Protein AF-A0A7K0NB45-F1 (afdb_monomer_lite)

Sequence (101 aa):
MTKAKNPQRLSLAESVKRFENFDNEQTRTATADEVLEFRQRINSKHLENQIIRSVAEARYFGLSWQTIGAILNLPAEFAEQKFNSDIKIFDGAFGFSPSIE

pLDDT: mean 76.83, std 18.66, range [33.53, 97.12]

Foldseek 3Di:
DDDDDDPPPDDPVRVVVCVVPPDCVPDDDDDPVRVVVVVVVVVVVVVVVVLLVVVLVCVVVPNALPRNCVVVVHDSVVSCVVRVVVSVVVCVVPPPDPPPD

Secondary structure (DSSP, 8-state):
-----------HHHHHHHHHT--GGG-PPPPHHHHHHHHHHHHHHHHHHHHHHHHHHHHHTT--HHHHHHHHTS-HHHHHHHHHHHHHHHHTTTT------

Radius of gyration: 20.05 Å; chains: 1; bounding box: 39×31×51 Å

Structure (mmCIF, N/CA/C/O backbone):
data_AF-A0A7K0NB45-F1
#
_entry.id   AF-A0A7K0NB45-F1
#
loop_
_atom_site.group_PDB
_atom_site.id
_atom_site.type_symbol
_atom_site.label_atom_id
_atom_site.label_alt_id
_atom_site.label_comp_id
_atom_site.label_asym_id
_atom_site.label_entity_id
_atom_site.label_seq_id
_atom_site.pdbx_PDB_ins_code
_atom_site.Cartn_x
_atom_site.Cartn_y
_atom_site.Cartn_z
_atom_site.occupancy
_atom_site.B_iso_or_equiv
_atom_site.auth_seq_id
_atom_site.auth_comp_id
_atom_site.auth_asym_id
_atom_site.auth_atom_id
_atom_site.pdbx_PDB_model_num
ATOM 1 N N . MET A 1 1 ? 19.319 8.619 23.642 1.00 35.34 1 MET A N 1
ATOM 2 C CA . MET A 1 1 ? 18.920 7.615 22.630 1.00 35.34 1 MET A CA 1
ATOM 3 C C . MET A 1 1 ? 17.917 6.653 23.254 1.00 35.34 1 MET A C 1
ATOM 5 O O . MET A 1 1 ? 18.303 5.696 23.912 1.00 35.34 1 MET A O 1
ATOM 9 N N . THR A 1 2 ? 16.626 6.947 23.132 1.00 36.69 2 THR A N 1
ATOM 10 C CA . THR A 1 2 ? 15.541 6.098 23.635 1.00 36.69 2 THR A CA 1
ATOM 11 C C . THR A 1 2 ? 15.256 5.004 22.610 1.00 36.69 2 THR A C 1
ATOM 13 O O . THR A 1 2 ? 14.705 5.261 21.544 1.00 36.69 2 THR A O 1
ATOM 16 N N . LYS A 1 3 ? 15.673 3.770 22.913 1.00 40.22 3 LYS A N 1
ATOM 17 C CA . LYS A 1 3 ? 15.265 2.580 22.158 1.00 40.22 3 LYS A CA 1
ATOM 18 C C . LYS A 1 3 ? 13.743 2.454 22.275 1.00 40.22 3 LYS A C 1
ATOM 20 O O . LYS A 1 3 ? 13.240 2.173 23.362 1.00 40.22 3 LYS A O 1
ATOM 25 N N . ALA A 1 4 ? 13.017 2.684 21.183 1.00 39.28 4 ALA A N 1
ATOM 26 C CA . ALA A 1 4 ? 11.601 2.352 21.109 1.00 39.28 4 ALA A CA 1
ATOM 27 C C . ALA A 1 4 ? 11.456 0.846 21.384 1.00 39.28 4 ALA A C 1
ATOM 29 O O . ALA A 1 4 ? 12.032 0.016 20.679 1.00 39.28 4 ALA A O 1
ATOM 30 N N . LYS A 1 5 ? 10.763 0.501 22.474 1.00 39.84 5 LYS A N 1
ATOM 31 C CA . LYS A 1 5 ? 10.446 -0.883 22.830 1.00 39.84 5 LYS A CA 1
ATOM 32 C C . LYS A 1 5 ? 9.664 -1.508 21.675 1.00 39.84 5 LYS A C 1
ATOM 34 O O . LYS A 1 5 ? 8.587 -1.036 21.328 1.00 39.84 5 LYS A O 1
ATOM 39 N N . ASN A 1 6 ? 10.230 -2.575 21.121 1.00 45.69 6 ASN A N 1
ATOM 40 C CA . ASN A 1 6 ? 9.555 -3.574 20.301 1.00 45.69 6 ASN A CA 1
ATOM 41 C C . ASN A 1 6 ? 8.149 -3.850 20.883 1.00 45.69 6 ASN A C 1
ATOM 43 O O . ASN A 1 6 ? 8.082 -4.170 22.077 1.00 45.69 6 ASN A O 1
ATOM 47 N N . PRO A 1 7 ? 7.040 -3.693 20.130 1.00 49.75 7 PRO A N 1
ATOM 48 C CA . PRO A 1 7 ? 5.722 -4.045 20.638 1.00 49.75 7 PRO A CA 1
ATOM 49 C C . PRO A 1 7 ? 5.722 -5.553 20.883 1.00 49.75 7 PRO A C 1
ATOM 51 O O . PRO A 1 7 ? 5.669 -6.349 19.948 1.00 49.75 7 PRO A O 1
ATOM 54 N N . GLN A 1 8 ? 5.861 -5.947 22.151 1.00 60.56 8 GLN A N 1
ATOM 55 C CA . GLN A 1 8 ? 5.786 -7.341 22.566 1.00 60.56 8 GLN A CA 1
ATOM 56 C C . GLN A 1 8 ? 4.482 -7.919 22.011 1.00 60.56 8 GLN A C 1
ATOM 58 O O . GLN A 1 8 ? 3.395 -7.490 22.402 1.00 60.56 8 GLN A O 1
ATOM 63 N N . ARG A 1 9 ? 4.591 -8.862 21.068 1.00 59.09 9 ARG A N 1
ATOM 64 C CA . ARG A 1 9 ? 3.455 -9.689 20.667 1.00 59.09 9 ARG A CA 1
ATOM 65 C C . ARG A 1 9 ? 3.024 -10.450 21.914 1.00 59.09 9 ARG A C 1
ATOM 67 O O . ARG A 1 9 ? 3.773 -11.292 22.398 1.00 59.09 9 ARG A O 1
ATOM 74 N N . LEU A 1 10 ? 1.863 -10.095 22.449 1.00 65.06 10 LEU A N 1
ATOM 75 C CA . LEU A 1 10 ? 1.260 -10.808 23.567 1.00 65.06 10 LEU A CA 1
ATOM 76 C C . LEU A 1 10 ? 1.013 -12.254 23.141 1.00 65.06 10 LEU A C 1
ATOM 78 O O . LEU A 1 10 ? 0.565 -12.506 22.018 1.00 65.06 10 LEU A O 1
ATOM 82 N N . SER A 1 11 ? 1.311 -13.200 24.026 1.00 78.31 11 SER A N 1
ATOM 83 C CA . SER A 1 11 ? 0.856 -14.573 23.831 1.00 78.31 11 SER A CA 1
ATOM 84 C C . SE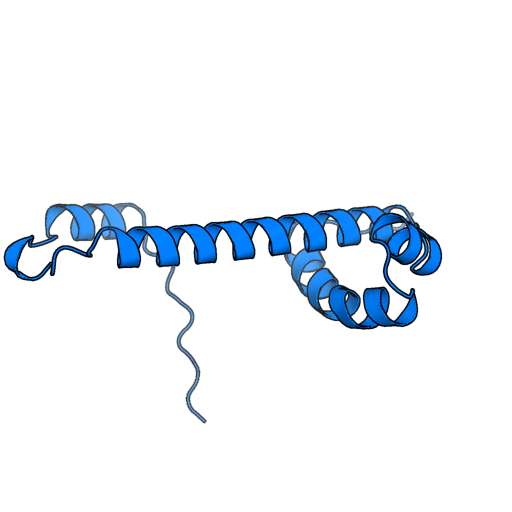R A 1 11 ? -0.674 -14.629 23.889 1.00 78.31 11 SER A C 1
ATOM 86 O O . SER A 1 11 ? -1.316 -13.794 24.530 1.00 78.31 11 SER A O 1
ATOM 88 N N . LEU A 1 12 ? -1.278 -15.633 23.245 1.00 72.50 12 LEU A N 1
ATOM 89 C CA . LEU A 1 12 ? -2.735 -15.808 23.238 1.00 72.50 12 LEU A CA 1
ATOM 90 C C . LEU A 1 12 ? -3.314 -15.829 24.664 1.00 72.50 12 LEU A C 1
ATOM 92 O O . LEU A 1 12 ? -4.307 -15.163 24.933 1.00 72.50 12 LEU A O 1
ATOM 96 N N . ALA A 1 13 ? -2.649 -16.526 25.589 1.00 77.56 13 ALA A N 1
ATOM 97 C CA . ALA A 1 13 ? -3.054 -16.594 26.992 1.00 77.56 13 ALA A CA 1
ATOM 98 C C . ALA A 1 13 ? -3.020 -15.220 27.689 1.00 77.56 13 ALA A C 1
ATOM 100 O O . ALA A 1 13 ? -3.914 -14.893 28.468 1.00 77.56 13 ALA A O 1
ATOM 101 N N . GLU A 1 14 ? -2.023 -14.384 27.386 1.00 74.19 14 GLU A N 1
ATOM 102 C CA . GLU A 1 14 ? -1.941 -13.021 27.922 1.00 74.19 14 GLU A CA 1
ATOM 103 C C . GLU A 1 14 ? -3.005 -12.097 27.324 1.00 74.19 14 GLU A C 1
ATOM 105 O O . GLU A 1 14 ? -3.549 -11.255 28.039 1.00 74.19 14 GLU A O 1
ATOM 110 N N . SER A 1 15 ? -3.332 -12.251 26.039 1.00 73.06 15 SER A N 1
ATOM 111 C CA . SER A 1 15 ? -4.423 -11.509 25.398 1.00 73.06 15 SER A CA 1
ATOM 112 C C . SER A 1 15 ? -5.785 -11.877 25.985 1.00 73.06 15 SER A C 1
ATOM 114 O O . SER A 1 15 ? -6.557 -10.976 26.304 1.00 73.06 15 SER A O 1
ATOM 116 N N . VAL A 1 16 ? -6.054 -13.173 26.189 1.00 76.75 16 VAL A N 1
ATOM 117 C CA . VAL A 1 16 ? -7.298 -13.669 26.807 1.00 76.75 16 VAL A CA 1
ATOM 118 C C . VAL A 1 16 ? -7.443 -13.123 28.224 1.00 76.75 16 VAL A C 1
ATOM 120 O O . VAL A 1 16 ? -8.449 -12.495 28.537 1.00 76.75 16 VAL A O 1
ATOM 123 N N . LYS A 1 17 ? -6.393 -13.234 29.047 1.00 77.19 17 LYS A N 1
ATOM 124 C CA . LYS A 1 17 ? -6.412 -12.718 30.420 1.00 77.19 17 LYS A CA 1
ATOM 125 C C . LYS A 1 17 ? -6.637 -11.205 30.474 1.00 77.19 17 LYS A C 1
ATOM 127 O O . LYS A 1 17 ? -7.314 -10.716 31.373 1.00 77.19 17 LYS A O 1
ATOM 132 N N . ARG A 1 18 ? -6.076 -10.436 29.536 1.00 72.25 18 ARG A N 1
ATOM 133 C CA . ARG A 1 18 ? -6.324 -8.985 29.455 1.00 72.25 18 ARG A CA 1
ATOM 134 C C . ARG A 1 18 ? -7.753 -8.654 29.040 1.00 72.25 18 ARG A C 1
ATOM 136 O O . ARG A 1 18 ? -8.270 -7.644 29.496 1.00 72.25 18 ARG A O 1
ATOM 143 N N . PHE A 1 19 ? -8.361 -9.479 28.194 1.00 75.56 19 PHE A N 1
ATOM 144 C CA . PHE A 1 19 ? -9.745 -9.303 27.771 1.00 75.56 19 PHE A CA 1
ATOM 145 C C . PHE A 1 19 ? -10.728 -9.635 28.900 1.00 75.56 19 PHE A C 1
ATOM 147 O O . PHE A 1 19 ? -11.655 -8.875 29.146 1.00 75.56 19 PHE A O 1
ATOM 154 N N . GLU A 1 20 ? -10.489 -10.722 29.636 1.00 76.12 20 GLU A N 1
ATOM 155 C CA . GLU A 1 20 ? -11.314 -11.119 30.787 1.00 76.12 20 GLU A CA 1
ATOM 156 C C . GLU A 1 20 ? -11.258 -10.106 31.937 1.00 76.12 20 GLU A C 1
ATOM 158 O O . GLU A 1 20 ? -12.259 -9.883 32.608 1.00 76.12 20 GLU A O 1
ATOM 163 N N . ASN A 1 21 ? -10.100 -9.472 32.150 1.00 73.06 21 ASN A N 1
ATOM 164 C CA . ASN A 1 21 ? -9.913 -8.438 33.174 1.00 73.06 21 ASN A CA 1
ATOM 165 C C . ASN A 1 21 ? -10.149 -7.016 32.636 1.00 73.06 21 ASN A C 1
ATOM 167 O O . ASN A 1 21 ? -9.705 -6.048 33.256 1.00 73.06 21 ASN A O 1
ATOM 171 N N . PHE A 1 22 ? -10.773 -6.872 31.463 1.00 70.38 22 PHE A N 1
ATOM 172 C CA . PHE A 1 22 ? -11.088 -5.560 30.915 1.00 70.38 22 PHE A CA 1
ATOM 173 C C . PHE A 1 22 ? -12.246 -4.946 31.705 1.00 70.38 22 PHE A C 1
ATOM 175 O O . PHE A 1 22 ? -13.409 -5.302 31.518 1.00 70.38 22 PHE A O 1
ATOM 182 N N . ASP A 1 23 ? -11.903 -4.038 32.614 1.00 64.62 23 ASP A N 1
ATOM 183 C CA . ASP A 1 23 ? -12.869 -3.326 33.435 1.00 64.62 23 ASP A CA 1
ATOM 184 C C . ASP A 1 23 ? -13.537 -2.212 32.619 1.00 64.62 23 ASP A C 1
ATOM 186 O O . ASP A 1 23 ? -12.893 -1.255 32.175 1.00 64.62 23 ASP A O 1
ATOM 190 N N . ASN A 1 24 ? -14.839 -2.363 32.385 1.00 60.00 24 ASN A N 1
ATOM 191 C CA . ASN A 1 24 ? -15.600 -1.489 31.498 1.00 60.00 24 ASN A CA 1
ATOM 192 C C . ASN A 1 24 ? -15.771 -0.075 32.091 1.00 60.00 24 ASN A C 1
ATOM 194 O O . ASN A 1 24 ? -16.048 0.868 31.351 1.00 60.00 24 ASN A O 1
ATOM 198 N N . GLU A 1 25 ? -15.556 0.087 33.404 1.00 59.12 25 GLU A N 1
ATOM 199 C CA . GLU A 1 25 ? -15.742 1.346 34.139 1.00 59.12 25 GLU A CA 1
ATOM 200 C C . GLU A 1 25 ? -14.752 2.454 33.741 1.00 59.12 25 GLU A C 1
ATOM 202 O O . GLU A 1 25 ? -15.031 3.635 33.945 1.00 59.12 25 GLU A O 1
ATOM 207 N N . GLN A 1 26 ? -13.622 2.110 33.113 1.00 54.47 26 GLN A N 1
ATOM 208 C CA . GLN A 1 26 ? -12.644 3.088 32.609 1.00 54.47 26 GLN A CA 1
ATOM 209 C C . GLN A 1 26 ? -12.796 3.385 31.110 1.00 54.47 26 GLN A C 1
ATOM 211 O O . GLN A 1 26 ? -12.072 4.221 30.557 1.00 54.47 26 GLN A O 1
ATOM 216 N N . THR 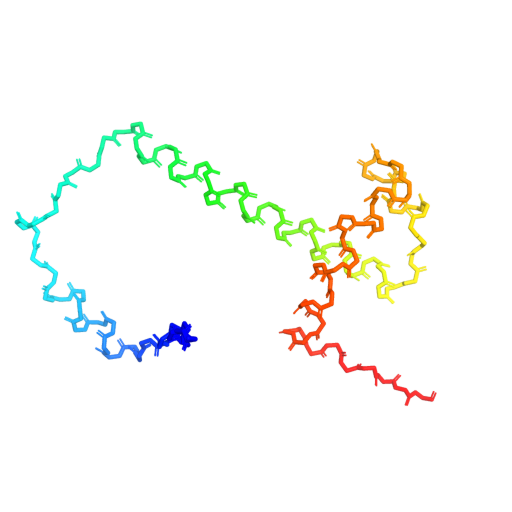A 1 27 ? -13.741 2.732 30.430 1.00 62.28 27 THR A N 1
ATOM 217 C CA . THR A 1 27 ? -13.934 2.900 28.989 1.00 62.28 27 THR A CA 1
ATOM 218 C C . THR A 1 27 ? -14.872 4.063 28.723 1.00 62.28 27 THR A C 1
ATOM 220 O O . THR A 1 27 ? -16.096 3.942 28.783 1.00 62.28 27 THR A O 1
ATOM 223 N N . ARG A 1 28 ? -14.306 5.215 28.356 1.00 75.12 28 ARG A N 1
ATOM 224 C CA . ARG A 1 28 ? -15.099 6.246 27.686 1.00 75.12 28 ARG A CA 1
ATOM 225 C C . ARG A 1 28 ? -15.729 5.614 26.442 1.00 75.12 28 ARG A C 1
ATOM 227 O O . ARG A 1 28 ? -15.019 5.123 25.566 1.00 75.12 28 ARG A O 1
ATOM 234 N N . THR A 1 29 ? -17.056 5.657 26.353 1.00 73.19 29 THR A N 1
ATOM 235 C CA . THR A 1 29 ? -17.764 5.289 25.125 1.00 73.19 29 THR A CA 1
ATOM 236 C C . THR A 1 29 ? -17.352 6.267 24.026 1.00 73.19 29 THR A C 1
ATOM 238 O O . THR A 1 29 ? -17.540 7.476 24.166 1.00 73.19 29 THR A O 1
ATOM 241 N N . ALA A 1 30 ? -16.732 5.754 22.963 1.00 78.38 30 ALA A N 1
ATOM 242 C CA . ALA A 1 30 ? -16.400 6.556 21.792 1.00 78.38 30 ALA A CA 1
ATOM 243 C C . ALA A 1 30 ? -17.691 7.049 21.127 1.00 78.38 30 ALA A C 1
ATOM 245 O O . ALA A 1 30 ? -18.676 6.309 21.049 1.00 78.38 30 ALA A O 1
ATOM 246 N N . THR A 1 31 ? -17.698 8.289 20.646 1.00 88.12 31 THR A N 1
ATOM 247 C CA . THR A 1 31 ? -18.834 8.787 19.865 1.00 88.12 31 THR A CA 1
ATOM 248 C C . THR A 1 31 ? -18.903 8.070 18.514 1.00 88.12 31 THR A C 1
ATOM 250 O O . THR A 1 31 ? -17.925 7.476 18.049 1.00 88.12 31 THR A O 1
ATOM 253 N N . ALA A 1 32 ? -20.064 8.120 17.854 1.00 85.75 32 ALA A N 1
ATOM 254 C CA . ALA A 1 32 ? -20.212 7.555 16.512 1.00 85.75 32 ALA A CA 1
ATOM 255 C C . ALA A 1 32 ? -19.191 8.151 15.522 1.00 85.75 32 ALA A C 1
ATOM 257 O O . ALA A 1 32 ? -18.628 7.413 14.712 1.00 85.75 32 ALA A O 1
ATOM 258 N N . ASP A 1 33 ? -18.901 9.449 15.648 1.00 89.69 33 ASP A N 1
ATOM 259 C CA . ASP A 1 33 ? -17.924 10.154 14.816 1.00 89.69 33 ASP A CA 1
ATOM 260 C C . ASP A 1 33 ? -16.497 9.657 15.072 1.00 89.69 33 ASP A C 1
ATOM 262 O O . ASP A 1 33 ? -15.779 9.340 14.127 1.00 89.69 33 ASP A O 1
ATOM 266 N N . GLU A 1 34 ? -16.105 9.470 16.337 1.00 85.00 34 GLU A N 1
ATOM 267 C CA . GLU A 1 34 ? -14.787 8.923 16.693 1.00 85.00 34 GLU A CA 1
ATOM 268 C C . GLU A 1 34 ? -14.591 7.504 16.145 1.00 85.00 34 GLU A C 1
ATOM 270 O O . GLU A 1 34 ? -13.521 7.154 15.637 1.00 85.00 34 GLU A O 1
ATOM 275 N N . VAL A 1 35 ? -15.641 6.680 16.201 1.00 87.00 35 VAL A N 1
ATOM 276 C CA . VAL A 1 35 ? -15.621 5.334 15.616 1.00 87.00 35 VAL A CA 1
ATOM 277 C C . VAL A 1 35 ? -15.521 5.402 14.092 1.00 87.00 35 VAL A C 1
ATOM 279 O O . VAL A 1 35 ? -14.791 4.604 13.494 1.00 87.00 35 VAL A O 1
ATOM 282 N N . LEU A 1 36 ? -16.229 6.331 13.447 1.00 89.94 36 LEU A N 1
ATOM 283 C CA . LEU A 1 36 ? -16.195 6.501 11.997 1.00 89.94 36 LEU A CA 1
ATOM 284 C C . LEU A 1 36 ? -14.814 6.965 11.517 1.00 89.94 36 LEU A C 1
ATOM 286 O O . LEU A 1 36 ? -14.259 6.355 10.602 1.00 89.94 36 LEU A O 1
ATOM 290 N N . GLU A 1 37 ? -14.228 7.972 12.165 1.00 90.06 37 GLU A N 1
ATOM 291 C CA . GLU A 1 37 ? -12.873 8.455 11.878 1.00 90.06 37 GLU A CA 1
ATOM 292 C C . GLU A 1 37 ? -11.832 7.346 12.049 1.00 90.06 37 GLU A C 1
ATOM 294 O O . GLU A 1 37 ? -10.943 7.163 11.210 1.00 90.06 37 GLU A O 1
ATOM 299 N N . PHE A 1 38 ? -11.951 6.563 13.123 1.00 86.19 38 PHE A N 1
ATOM 300 C CA . PHE A 1 38 ? -11.059 5.439 13.369 1.00 86.19 38 PHE A CA 1
ATOM 301 C C . PHE A 1 38 ? -11.177 4.365 12.280 1.00 86.19 38 PHE A C 1
ATOM 303 O O . PHE A 1 38 ? -10.164 3.896 11.755 1.00 86.19 38 PHE A O 1
ATOM 310 N N . ARG A 1 39 ? -12.405 4.013 11.876 1.00 86.62 39 ARG A N 1
ATOM 311 C CA . ARG A 1 39 ? -12.653 3.064 10.779 1.00 86.62 39 ARG A CA 1
ATOM 312 C C . ARG A 1 39 ? -12.103 3.566 9.451 1.00 86.62 39 ARG A C 1
ATOM 314 O O . ARG A 1 39 ? -11.452 2.799 8.746 1.00 86.62 39 ARG A O 1
ATOM 321 N N . GLN A 1 40 ? -12.319 4.837 9.121 1.00 90.31 40 GLN A N 1
ATOM 322 C CA . GLN A 1 40 ? -11.761 5.445 7.912 1.00 90.31 40 GLN A CA 1
ATOM 323 C C . GLN A 1 40 ? -10.234 5.372 7.920 1.00 90.31 40 GLN A C 1
ATOM 325 O O . GLN A 1 40 ? -9.639 4.971 6.925 1.00 90.31 40 GLN A O 1
ATOM 330 N N . ARG A 1 41 ? -9.592 5.660 9.057 1.00 89.25 41 ARG A N 1
ATOM 331 C CA . ARG A 1 41 ? -8.135 5.560 9.200 1.00 89.25 41 ARG A CA 1
ATOM 332 C C . ARG A 1 41 ? -7.620 4.138 8.977 1.00 89.25 41 ARG A C 1
ATOM 334 O O . ARG A 1 41 ? -6.645 3.959 8.249 1.00 89.25 41 ARG A O 1
ATOM 341 N N . ILE A 1 42 ? -8.273 3.137 9.574 1.00 88.94 42 ILE A N 1
ATOM 342 C CA . ILE A 1 42 ? -7.925 1.724 9.364 1.00 88.94 42 ILE A CA 1
ATOM 343 C C . ILE A 1 42 ? -8.086 1.348 7.892 1.00 88.94 42 ILE A C 1
ATOM 345 O O . ILE A 1 42 ? -7.164 0.781 7.309 1.00 88.94 42 ILE A O 1
ATOM 349 N N . ASN A 1 43 ? -9.223 1.686 7.286 1.00 87.38 43 ASN A N 1
ATOM 350 C CA . ASN A 1 43 ? -9.518 1.329 5.902 1.00 87.38 43 ASN A CA 1
ATOM 351 C C . ASN A 1 43 ? -8.538 1.987 4.929 1.00 87.38 43 ASN A C 1
ATOM 353 O O . ASN A 1 43 ? -8.004 1.304 4.059 1.00 87.38 43 ASN A O 1
ATOM 357 N N . SER A 1 44 ? -8.231 3.272 5.114 1.00 87.44 44 SER A N 1
ATOM 358 C CA . SER A 1 44 ? -7.233 3.979 4.309 1.00 87.44 44 SER A CA 1
ATOM 359 C C . SER A 1 44 ? -5.857 3.333 4.431 1.00 87.44 44 SER A C 1
ATOM 361 O O . SER A 1 44 ? -5.187 3.124 3.422 1.00 87.44 44 SER A O 1
ATOM 363 N N . LYS A 1 45 ? -5.446 2.944 5.647 1.00 88.00 45 LYS A N 1
ATOM 364 C CA . LYS A 1 45 ? -4.154 2.275 5.838 1.00 88.00 45 LYS A CA 1
ATOM 365 C C . LYS A 1 45 ? -4.131 0.872 5.233 1.00 88.00 45 LYS A C 1
ATOM 367 O O . LYS A 1 45 ? -3.119 0.457 4.674 1.00 88.00 45 LYS A O 1
ATOM 372 N N . HIS A 1 46 ? -5.239 0.144 5.328 1.00 87.69 46 HIS A N 1
ATOM 373 C CA . HIS A 1 46 ? -5.381 -1.168 4.711 1.00 87.69 46 HIS A CA 1
ATOM 374 C C . HIS A 1 46 ? -5.293 -1.080 3.184 1.00 87.69 46 HIS A C 1
ATOM 376 O O . HIS A 1 46 ? -4.536 -1.834 2.578 1.00 87.69 46 HIS A O 1
ATOM 382 N N . LEU A 1 47 ? -6.003 -0.124 2.580 1.00 90.50 47 LEU A N 1
ATOM 383 C CA . LEU A 1 47 ? -5.968 0.123 1.143 1.00 90.50 47 LEU A CA 1
ATOM 384 C C . LEU A 1 47 ? -4.566 0.526 0.672 1.00 90.50 47 LEU A C 1
ATOM 386 O O . LEU A 1 47 ? -4.072 -0.027 -0.307 1.00 90.50 47 LEU A O 1
ATOM 390 N N . GLU A 1 48 ? -3.891 1.428 1.393 1.00 88.94 48 GLU A N 1
ATOM 391 C CA . GLU A 1 48 ? -2.506 1.807 1.085 1.00 88.94 48 GLU A CA 1
ATOM 392 C C . GLU A 1 48 ? -1.589 0.573 1.062 1.00 88.94 48 GLU A C 1
ATOM 394 O O . GLU A 1 48 ? -0.835 0.375 0.111 1.00 88.94 48 GLU A O 1
ATOM 399 N N . ASN A 1 49 ? -1.700 -0.304 2.064 1.00 87.44 49 ASN A N 1
ATOM 400 C CA . ASN A 1 49 ? -0.903 -1.528 2.124 1.00 87.44 49 ASN A CA 1
ATOM 401 C C . ASN A 1 49 ? -1.212 -2.496 0.967 1.00 87.44 49 ASN A C 1
ATOM 403 O O . ASN A 1 49 ? -0.296 -3.146 0.465 1.00 87.44 49 ASN A O 1
ATOM 407 N N . GLN A 1 50 ? -2.471 -2.600 0.527 1.00 89.50 50 GLN A N 1
ATOM 408 C CA . GLN A 1 50 ? -2.837 -3.417 -0.637 1.00 89.50 50 GLN A CA 1
ATOM 409 C C . GLN A 1 50 ? -2.232 -2.871 -1.936 1.00 89.50 50 GLN A C 1
ATOM 411 O O . GLN A 1 50 ? -1.737 -3.649 -2.753 1.00 89.50 50 GLN A O 1
ATOM 416 N N . ILE A 1 51 ? -2.228 -1.545 -2.113 1.00 91.25 51 ILE A N 1
ATOM 417 C CA . ILE A 1 51 ? -1.603 -0.897 -3.273 1.00 91.25 51 ILE A CA 1
ATOM 418 C C . ILE A 1 51 ? -0.096 -1.156 -3.262 1.00 91.25 51 ILE A C 1
ATOM 420 O O . ILE A 1 51 ? 0.433 -1.654 -4.252 1.00 91.25 51 ILE A O 1
ATOM 424 N N . ILE A 1 52 ? 0.584 -0.899 -2.138 1.00 90.44 52 ILE A N 1
ATOM 425 C CA . ILE A 1 52 ? 2.030 -1.147 -1.998 1.00 90.44 52 ILE A CA 1
ATOM 426 C C . ILE A 1 52 ? 2.360 -2.602 -2.342 1.00 90.44 52 ILE A C 1
ATOM 428 O O . ILE A 1 52 ? 3.290 -2.858 -3.103 1.00 90.44 52 ILE A O 1
ATOM 432 N N . ARG A 1 53 ? 1.571 -3.553 -1.831 1.00 88.25 53 ARG A N 1
ATOM 433 C CA . ARG A 1 53 ? 1.756 -4.976 -2.118 1.00 88.25 53 ARG A CA 1
ATOM 434 C C . ARG A 1 53 ? 1.574 -5.300 -3.600 1.00 88.25 53 ARG A C 1
ATOM 436 O O . ARG A 1 53 ? 2.408 -5.990 -4.171 1.00 88.25 53 ARG A O 1
ATOM 443 N N . SER A 1 54 ? 0.523 -4.783 -4.227 1.00 90.31 54 SER A N 1
ATOM 444 C CA . SER A 1 54 ? 0.265 -5.017 -5.653 1.00 90.31 54 SER A CA 1
ATOM 445 C C . SER A 1 54 ? 1.394 -4.452 -6.522 1.00 90.31 54 SER A C 1
ATOM 447 O O . S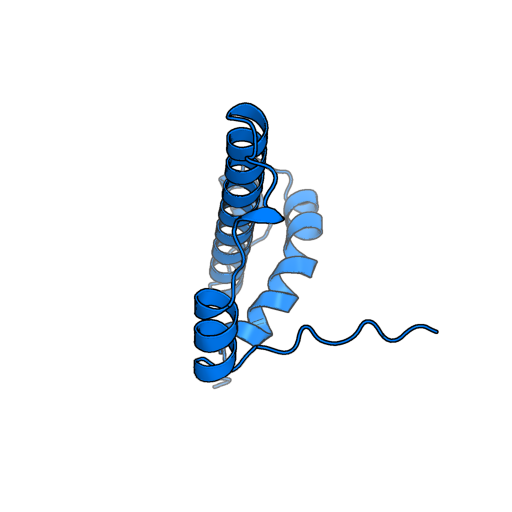ER A 1 54 ? 1.813 -5.078 -7.492 1.00 90.31 54 SER A O 1
ATOM 449 N N . VAL A 1 55 ? 1.935 -3.288 -6.146 1.00 93.06 55 VAL A N 1
ATOM 450 C CA . VAL A 1 55 ? 3.099 -2.691 -6.813 1.00 93.06 55 VAL A CA 1
ATOM 451 C C . VAL A 1 55 ? 4.356 -3.537 -6.589 1.00 93.06 55 VAL A C 1
ATOM 453 O O . VAL A 1 55 ? 5.106 -3.748 -7.539 1.00 93.06 55 VAL A O 1
ATOM 456 N N . ALA A 1 56 ? 4.583 -4.053 -5.377 1.00 89.81 56 ALA A N 1
ATOM 457 C CA . ALA A 1 56 ? 5.693 -4.964 -5.086 1.00 89.81 56 ALA A CA 1
ATOM 458 C C . ALA A 1 56 ? 5.642 -6.216 -5.973 1.00 89.81 56 ALA A C 1
ATOM 460 O O . ALA A 1 56 ? 6.628 -6.546 -6.627 1.00 89.81 56 ALA A O 1
ATOM 461 N N .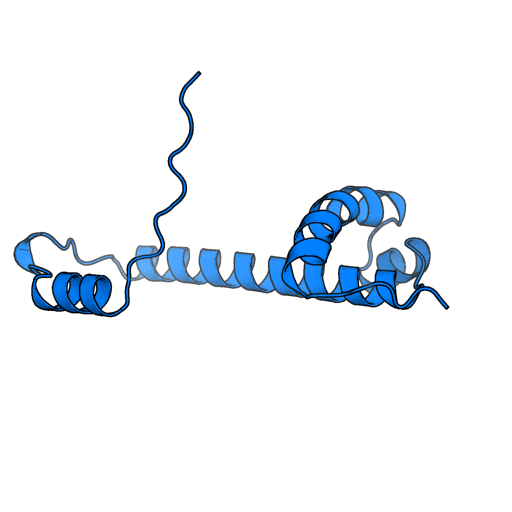 GLU A 1 57 ? 4.478 -6.867 -6.047 1.00 89.25 57 GLU A N 1
ATOM 462 C CA . GLU A 1 57 ? 4.256 -8.048 -6.887 1.00 89.25 57 GLU A CA 1
ATOM 463 C C . GLU A 1 57 ? 4.473 -7.711 -8.373 1.00 89.25 57 GLU A C 1
ATOM 465 O O . GLU A 1 57 ? 5.215 -8.406 -9.063 1.00 89.25 57 GLU A O 1
ATOM 470 N N . ALA A 1 58 ? 3.931 -6.593 -8.864 1.00 90.62 58 ALA A N 1
ATOM 471 C CA . ALA A 1 58 ? 4.166 -6.132 -10.234 1.00 90.62 58 ALA A CA 1
ATOM 472 C C . ALA A 1 58 ? 5.661 -5.915 -10.536 1.00 90.62 58 ALA A C 1
ATOM 474 O O . ALA A 1 58 ? 6.148 -6.331 -11.590 1.00 90.62 58 ALA A O 1
ATOM 475 N N . ARG A 1 59 ? 6.406 -5.295 -9.610 1.00 92.00 59 ARG A N 1
ATOM 476 C CA . ARG A 1 59 ? 7.860 -5.110 -9.738 1.00 92.00 59 ARG A CA 1
ATOM 477 C C . ARG A 1 59 ? 8.602 -6.442 -9.742 1.00 92.00 59 ARG A C 1
ATOM 479 O O . ARG A 1 59 ? 9.512 -6.598 -10.552 1.00 92.00 59 ARG A O 1
ATOM 486 N N . TYR A 1 60 ? 8.197 -7.388 -8.895 1.00 87.06 60 TYR A N 1
ATOM 487 C CA . TYR A 1 60 ? 8.754 -8.742 -8.850 1.00 87.06 60 TYR A CA 1
ATOM 488 C C . TYR A 1 60 ? 8.568 -9.481 -10.184 1.00 87.06 60 TYR A C 1
ATOM 490 O O . TYR A 1 60 ? 9.514 -10.070 -10.697 1.00 87.06 60 TYR A O 1
ATOM 498 N N . PHE A 1 61 ? 7.396 -9.357 -10.813 1.00 89.19 61 PHE A N 1
ATOM 499 C CA . PHE A 1 61 ? 7.129 -9.900 -12.153 1.00 89.19 61 PHE A CA 1
ATOM 500 C C . PHE A 1 61 ? 7.739 -9.073 -13.304 1.00 89.19 61 PHE A C 1
ATOM 502 O O . PHE A 1 61 ? 7.459 -9.333 -14.473 1.00 89.19 61 PHE A O 1
ATOM 509 N N . GLY A 1 62 ? 8.585 -8.083 -13.002 1.00 89.81 62 GLY A N 1
ATOM 510 C CA . GLY A 1 62 ? 9.376 -7.355 -13.993 1.00 89.81 62 GLY A CA 1
ATOM 511 C C . GLY A 1 62 ? 8.683 -6.157 -14.645 1.00 89.81 62 GLY A C 1
ATOM 512 O O . GLY A 1 62 ? 9.249 -5.569 -15.569 1.00 89.81 62 GLY A O 1
ATOM 513 N N . LEU A 1 63 ? 7.499 -5.735 -14.183 1.00 94.69 63 LEU A N 1
ATOM 514 C CA . LEU A 1 63 ? 6.838 -4.546 -14.733 1.00 94.69 63 LEU A CA 1
ATOM 515 C C . LEU A 1 63 ? 7.659 -3.290 -14.430 1.00 94.69 63 LEU A C 1
ATOM 517 O O . LEU A 1 63 ? 8.078 -3.062 -13.295 1.00 94.69 63 LEU A O 1
ATOM 521 N N . SER A 1 64 ? 7.864 -2.444 -15.440 1.00 96.31 64 SER A N 1
ATOM 522 C CA . SER A 1 64 ? 8.615 -1.193 -15.302 1.00 96.31 64 SER A CA 1
ATOM 523 C C . SER A 1 64 ? 7.845 -0.130 -14.509 1.00 96.31 64 SER A C 1
ATOM 525 O O . SER A 1 64 ? 6.611 -0.124 -14.477 1.00 96.31 64 SER A O 1
ATOM 527 N N . TRP A 1 65 ? 8.566 0.826 -13.915 1.00 95.25 65 TRP A N 1
ATOM 528 C CA . TRP A 1 65 ? 7.951 1.971 -13.232 1.00 95.25 65 TRP A CA 1
ATOM 529 C C . TRP A 1 65 ? 7.086 2.827 -14.158 1.00 95.25 65 TRP A C 1
ATOM 531 O O . TRP A 1 65 ? 6.099 3.400 -13.710 1.00 95.25 65 TRP A O 1
ATOM 541 N N . GLN A 1 66 ? 7.399 2.870 -15.455 1.00 97.12 66 GLN A N 1
ATOM 542 C CA . GLN A 1 66 ? 6.572 3.535 -16.462 1.00 97.12 66 GLN A CA 1
ATOM 543 C C . GLN A 1 66 ? 5.206 2.857 -16.596 1.00 97.12 66 GLN A C 1
ATOM 545 O O . GLN A 1 66 ? 4.182 3.535 -16.610 1.00 97.12 66 GLN A O 1
ATOM 550 N N . THR A 1 67 ? 5.186 1.523 -16.639 1.00 96.81 67 THR A N 1
ATOM 551 C CA . THR A 1 67 ? 3.944 0.741 -16.741 1.00 96.81 67 THR A CA 1
ATOM 552 C C . THR A 1 67 ? 3.109 0.878 -15.471 1.00 96.81 67 THR A C 1
ATOM 554 O O . THR A 1 67 ? 1.908 1.123 -15.534 1.00 96.81 67 THR A O 1
ATOM 557 N N . ILE A 1 68 ? 3.754 0.780 -14.307 1.00 95.88 68 ILE A N 1
ATOM 558 C CA . ILE A 1 68 ? 3.100 0.951 -13.004 1.00 95.88 68 ILE A CA 1
ATOM 559 C C . ILE A 1 68 ? 2.536 2.368 -12.860 1.00 95.88 68 ILE A C 1
ATOM 561 O O . ILE A 1 68 ? 1.387 2.526 -12.456 1.00 95.88 68 ILE A O 1
ATOM 565 N N . GLY A 1 69 ? 3.315 3.389 -13.225 1.00 95.69 69 GLY A N 1
ATOM 566 C CA . GLY A 1 69 ? 2.863 4.777 -13.239 1.00 95.69 69 GLY A CA 1
ATOM 567 C C . GLY A 1 69 ? 1.633 4.960 -14.126 1.00 95.69 69 GLY A C 1
ATOM 568 O O . GLY A 1 69 ? 0.636 5.512 -13.675 1.00 95.69 69 GLY A O 1
ATOM 569 N N . ALA A 1 70 ? 1.645 4.406 -15.341 1.00 96.12 70 ALA A N 1
ATOM 570 C CA . ALA A 1 70 ? 0.497 4.462 -16.242 1.00 96.12 70 ALA A CA 1
ATOM 571 C C . ALA A 1 70 ? -0.764 3.801 -15.650 1.00 96.12 70 ALA A C 1
ATOM 573 O O . ALA A 1 70 ? -1.838 4.394 -15.710 1.00 96.12 70 ALA A O 1
ATOM 574 N N . ILE A 1 71 ? -0.642 2.619 -15.030 1.00 95.12 71 ILE A N 1
ATOM 575 C CA . ILE A 1 71 ? -1.771 1.912 -14.392 1.00 95.12 71 ILE A CA 1
ATOM 576 C C . ILE A 1 71 ? -2.347 2.721 -13.223 1.00 95.12 71 ILE A C 1
ATOM 578 O O . ILE A 1 71 ? -3.563 2.802 -13.061 1.00 95.12 71 ILE A O 1
ATOM 582 N N . LEU A 1 72 ? -1.480 3.325 -12.408 1.00 93.69 72 LEU A N 1
ATOM 583 C CA . LEU A 1 72 ? -1.883 4.111 -11.240 1.00 93.69 72 LEU A CA 1
ATOM 584 C C . LEU A 1 72 ? -2.244 5.563 -11.579 1.00 93.69 72 LEU A C 1
ATOM 586 O O . LEU A 1 72 ? -2.617 6.314 -10.680 1.00 93.69 72 LEU A O 1
ATOM 590 N N . ASN A 1 73 ? -2.141 5.959 -12.851 1.00 96.19 73 ASN A N 1
ATOM 591 C CA . ASN A 1 73 ? -2.282 7.339 -13.307 1.00 96.19 73 ASN A CA 1
ATOM 592 C C . ASN A 1 73 ? -1.353 8.315 -12.552 1.00 96.19 73 ASN A C 1
ATOM 594 O O . ASN A 1 73 ? -1.764 9.379 -12.087 1.00 96.19 73 ASN A O 1
ATOM 598 N N . LEU A 1 74 ? -0.085 7.925 -12.408 1.00 94.75 74 LEU A N 1
ATOM 599 C CA . LEU A 1 74 ? 0.981 8.677 -11.747 1.00 94.75 74 LEU A CA 1
ATOM 600 C C . LEU A 1 74 ? 2.200 8.812 -12.675 1.00 94.75 74 LEU A C 1
ATOM 602 O O . LEU A 1 74 ? 2.506 7.886 -13.431 1.00 94.75 74 LEU A O 1
ATOM 606 N N . PRO A 1 75 ? 2.969 9.912 -12.587 1.00 97.12 75 PRO A N 1
ATOM 607 C CA . PRO A 1 75 ? 4.288 9.974 -13.208 1.00 97.12 75 PRO A CA 1
ATOM 608 C C . PRO A 1 75 ? 5.185 8.834 -12.704 1.00 97.12 75 PRO A C 1
ATOM 610 O O . PRO A 1 75 ? 5.193 8.528 -11.510 1.00 97.12 75 PRO A O 1
ATOM 613 N N . ALA A 1 76 ? 5.968 8.226 -13.598 1.00 96.25 76 ALA A N 1
ATOM 614 C CA . ALA A 1 76 ? 6.816 7.076 -13.272 1.00 96.25 76 ALA A CA 1
ATOM 615 C C . ALA A 1 76 ? 7.803 7.369 -12.128 1.00 96.25 76 ALA A C 1
ATOM 617 O O . ALA A 1 76 ? 7.930 6.573 -11.202 1.00 96.25 76 ALA A O 1
ATOM 618 N N . GLU A 1 77 ? 8.444 8.541 -12.160 1.00 95.38 77 GLU A N 1
ATOM 619 C CA . GLU A 1 77 ? 9.381 8.994 -11.123 1.00 95.38 77 GLU A CA 1
ATOM 620 C C . GLU A 1 77 ? 8.700 9.121 -9.757 1.00 95.38 77 GLU A C 1
ATOM 622 O O . GLU A 1 77 ? 9.269 8.748 -8.733 1.00 95.38 77 GLU A O 1
ATOM 627 N N . PHE A 1 78 ? 7.453 9.597 -9.737 1.00 94.44 78 PHE A N 1
ATOM 628 C CA . PHE A 1 78 ? 6.678 9.714 -8.508 1.00 94.44 78 PHE A CA 1
ATOM 629 C C . PHE A 1 78 ? 6.282 8.338 -7.961 1.00 94.44 78 PHE A C 1
ATOM 631 O O . PHE A 1 78 ? 6.394 8.101 -6.760 1.00 94.44 78 PHE A O 1
ATOM 638 N N . ALA A 1 79 ? 5.859 7.414 -8.830 1.00 92.88 79 ALA A N 1
ATOM 639 C CA . ALA A 1 79 ? 5.553 6.042 -8.435 1.00 92.88 79 ALA A CA 1
ATOM 640 C C . ALA A 1 79 ? 6.791 5.339 -7.852 1.00 92.88 79 ALA A C 1
ATOM 642 O O . ALA A 1 79 ? 6.710 4.721 -6.791 1.00 92.88 79 ALA A O 1
ATOM 643 N N . GLU A 1 80 ? 7.952 5.489 -8.492 1.00 94.00 80 GLU A N 1
ATOM 644 C CA . GLU A 1 80 ? 9.206 4.957 -7.967 1.00 94.00 80 GLU A CA 1
ATOM 645 C C . GLU A 1 80 ? 9.546 5.571 -6.604 1.00 94.00 80 GLU A C 1
ATOM 647 O O . GLU A 1 80 ? 9.761 4.837 -5.643 1.00 94.00 80 GLU A O 1
ATOM 652 N N . GLN A 1 81 ? 9.536 6.898 -6.471 1.00 93.38 81 GLN A N 1
ATOM 653 C CA . GLN A 1 81 ? 9.842 7.556 -5.197 1.00 93.38 81 GLN A CA 1
ATOM 654 C C . GLN A 1 81 ? 8.885 7.144 -4.074 1.00 93.38 81 GLN A C 1
ATOM 656 O O . GLN A 1 81 ? 9.331 6.903 -2.953 1.00 93.38 81 GLN A O 1
ATOM 661 N N . LYS A 1 82 ? 7.582 7.042 -4.364 1.00 90.38 82 LYS A N 1
ATOM 662 C CA . LYS A 1 82 ? 6.563 6.700 -3.366 1.00 90.38 82 LYS A CA 1
ATOM 663 C C . LYS A 1 82 ? 6.647 5.242 -2.925 1.00 90.38 82 LYS A C 1
ATOM 665 O O . LYS A 1 82 ? 6.481 4.975 -1.741 1.00 90.38 82 LYS A O 1
ATOM 670 N N . PHE A 1 83 ? 6.855 4.303 -3.849 1.00 90.94 83 PHE A N 1
ATOM 671 C CA . PHE A 1 83 ? 6.703 2.878 -3.546 1.00 90.94 83 PHE A CA 1
ATOM 672 C C . PHE A 1 83 ? 8.028 2.133 -3.361 1.00 90.94 83 PHE A C 1
ATOM 674 O O . PHE A 1 83 ? 8.053 1.130 -2.657 1.00 90.94 83 PHE A O 1
ATOM 681 N N . ASN A 1 84 ? 9.147 2.594 -3.927 1.00 87.69 84 ASN A N 1
ATOM 682 C CA . ASN A 1 84 ? 10.410 1.843 -3.899 1.00 87.69 84 ASN A CA 1
ATOM 683 C C . ASN A 1 84 ? 10.957 1.621 -2.473 1.00 87.69 84 ASN A C 1
ATOM 685 O O . ASN A 1 84 ? 11.500 0.557 -2.182 1.00 87.69 84 ASN A O 1
ATOM 689 N N . SER A 1 85 ? 10.800 2.586 -1.558 1.00 81.81 85 SER A N 1
ATOM 690 C CA . SER A 1 85 ? 11.178 2.398 -0.146 1.00 81.81 85 SER A CA 1
ATOM 691 C C . SER A 1 85 ? 10.253 1.425 0.578 1.00 81.81 85 SER A C 1
ATOM 693 O O . SER A 1 85 ? 10.717 0.605 1.368 1.00 81.81 85 SER A O 1
ATOM 695 N N . ASP A 1 86 ? 8.957 1.509 0.286 1.00 80.19 86 ASP A N 1
ATOM 696 C CA . ASP A 1 86 ? 7.916 0.759 0.979 1.00 80.19 86 ASP A CA 1
ATOM 697 C C . ASP A 1 86 ? 7.946 -0.720 0.560 1.00 80.19 86 ASP A C 1
ATOM 699 O O . ASP A 1 86 ? 7.844 -1.599 1.410 1.00 80.19 86 ASP A O 1
ATOM 703 N N . ILE A 1 87 ? 8.211 -1.017 -0.717 1.00 80.19 87 ILE A N 1
ATOM 704 C CA . ILE A 1 87 ? 8.346 -2.387 -1.248 1.00 80.19 87 ILE A CA 1
ATOM 705 C C . ILE A 1 87 ? 9.489 -3.159 -0.574 1.00 80.19 87 ILE A C 1
ATOM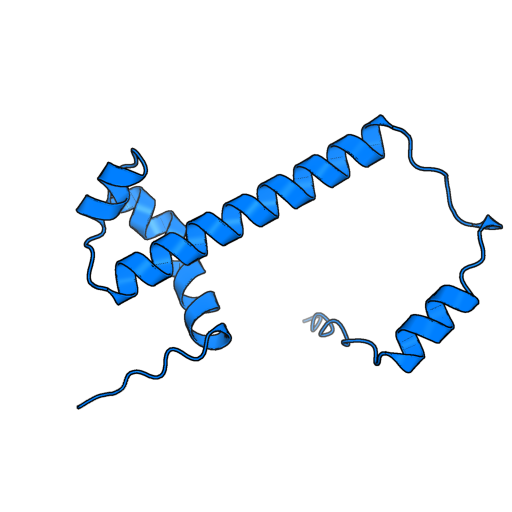 707 O O . ILE A 1 87 ? 9.321 -4.332 -0.244 1.00 80.19 87 ILE A O 1
ATOM 711 N N . LYS A 1 88 ? 10.631 -2.514 -0.295 1.00 69.81 88 LYS A N 1
ATOM 712 C CA . LYS A 1 88 ? 11.786 -3.167 0.359 1.00 69.81 88 LYS A CA 1
ATOM 713 C C . LYS A 1 88 ? 11.458 -3.709 1.753 1.00 69.81 88 LYS A C 1
ATOM 715 O O . LYS A 1 88 ? 12.106 -4.640 2.220 1.00 69.81 88 LYS A O 1
ATOM 720 N N . ILE A 1 89 ? 10.456 -3.136 2.419 1.00 64.88 89 ILE A N 1
ATOM 721 C CA . ILE A 1 89 ? 9.974 -3.594 3.728 1.00 64.88 89 ILE A CA 1
ATOM 722 C C . ILE A 1 89 ? 9.111 -4.858 3.571 1.00 64.88 89 ILE A C 1
ATOM 724 O O . ILE A 1 89 ? 9.106 -5.716 4.454 1.00 64.88 89 ILE A O 1
ATOM 728 N N . PHE A 1 90 ? 8.408 -4.998 2.443 1.00 63.19 90 PHE A N 1
ATOM 729 C CA . PHE A 1 90 ? 7.559 -6.153 2.139 1.00 63.19 90 PHE A CA 1
ATOM 730 C C . PHE A 1 90 ? 8.364 -7.379 1.681 1.00 63.19 90 PHE A C 1
ATOM 732 O O . PHE A 1 90 ? 7.963 -8.502 1.980 1.00 63.19 90 PHE A O 1
ATOM 739 N N . ASP A 1 91 ? 9.529 -7.191 1.059 1.00 55.94 91 ASP A N 1
ATOM 740 C CA . ASP A 1 91 ? 10.389 -8.293 0.594 1.00 55.94 91 ASP A CA 1
ATOM 741 C C . ASP A 1 91 ? 10.812 -9.246 1.737 1.00 55.94 91 ASP A C 1
ATOM 743 O O . ASP A 1 91 ? 10.805 -10.468 1.597 1.00 55.94 91 ASP A O 1
ATOM 747 N N . GLY A 1 92 ? 11.068 -8.704 2.935 1.00 51.34 92 GLY A N 1
ATOM 748 C CA . GLY A 1 92 ? 11.422 -9.496 4.120 1.00 51.34 92 GLY A CA 1
ATOM 749 C C . GLY A 1 92 ? 10.249 -10.213 4.807 1.00 51.34 92 GLY A C 1
ATOM 750 O O . GLY A 1 92 ? 10.479 -11.053 5.675 1.00 51.34 92 GLY A O 1
ATOM 751 N N . ALA A 1 93 ? 9.000 -9.890 4.458 1.00 51.19 93 ALA A N 1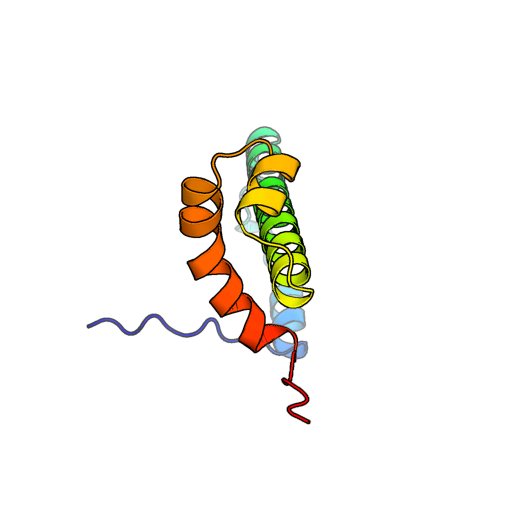
ATOM 752 C CA . ALA A 1 93 ? 7.804 -10.381 5.153 1.00 51.19 93 ALA A CA 1
ATOM 753 C C . ALA A 1 93 ? 7.048 -11.488 4.398 1.00 51.19 93 ALA A C 1
ATOM 755 O O . ALA A 1 93 ? 6.269 -12.212 5.017 1.00 51.19 93 ALA A O 1
ATOM 756 N N . PHE A 1 94 ? 7.269 -11.629 3.087 1.00 52.09 94 PHE A N 1
ATOM 757 C CA . PHE A 1 94 ? 6.501 -12.539 2.226 1.00 52.09 94 PHE A CA 1
ATOM 758 C C . PHE A 1 94 ? 7.271 -13.773 1.745 1.00 52.09 94 PHE A C 1
ATOM 760 O O . PHE A 1 94 ? 6.684 -14.622 1.082 1.00 52.09 94 PHE A O 1
ATOM 767 N N . GLY A 1 95 ? 8.549 -13.923 2.109 1.00 46.84 95 GLY A N 1
ATOM 768 C CA . GLY A 1 95 ? 9.317 -15.106 1.719 1.00 46.84 95 GLY A CA 1
ATOM 769 C C . GLY A 1 95 ? 9.498 -15.223 0.206 1.00 46.84 95 GLY A C 1
ATOM 770 O O . GLY A 1 95 ? 9.552 -16.337 -0.312 1.00 46.84 95 GLY A O 1
ATOM 771 N N . PHE A 1 96 ? 9.613 -14.094 -0.504 1.00 53.00 96 PHE A N 1
ATOM 772 C CA . PHE A 1 96 ? 10.139 -14.087 -1.865 1.00 53.00 96 PHE A CA 1
ATOM 773 C C . PHE A 1 96 ? 11.637 -14.409 -1.792 1.00 53.00 96 PHE A C 1
ATOM 775 O O . PHE A 1 96 ? 12.497 -13.541 -1.889 1.00 53.00 96 PHE A O 1
ATOM 782 N N . SER A 1 97 ? 11.967 -15.679 -1.545 1.00 40.88 97 SER A N 1
ATOM 783 C CA . SER A 1 97 ? 13.304 -16.183 -1.822 1.00 40.88 97 SER A CA 1
ATOM 784 C C . SER A 1 97 ? 13.532 -16.008 -3.320 1.00 40.88 97 SER A C 1
ATOM 786 O O . SER A 1 97 ? 12.749 -16.548 -4.106 1.00 40.88 97 SER A O 1
ATOM 788 N N . PRO A 1 98 ? 14.574 -15.281 -3.751 1.00 37.72 98 PRO A N 1
ATOM 789 C CA . PRO A 1 98 ? 14.996 -15.394 -5.127 1.00 37.72 98 PRO A CA 1
ATOM 790 C C . PRO A 1 98 ? 15.478 -16.838 -5.295 1.00 37.72 98 PRO A C 1
ATOM 792 O O . PRO A 1 98 ? 16.510 -17.225 -4.746 1.00 37.72 98 PRO A O 1
ATOM 795 N N . SER A 1 99 ? 14.710 -17.660 -6.008 1.00 36.62 99 SER A N 1
ATOM 796 C CA . SER A 1 99 ? 15.276 -18.826 -6.677 1.00 36.62 99 SER A CA 1
ATOM 797 C C . SER A 1 99 ? 16.214 -18.269 -7.739 1.00 36.62 99 SER A C 1
ATOM 799 O O . SER A 1 99 ? 15.797 -17.936 -8.843 1.00 36.62 99 SER A O 1
ATOM 801 N N . ILE A 1 100 ? 17.461 -18.042 -7.336 1.00 40.19 100 ILE A N 1
ATOM 802 C CA . ILE A 1 100 ? 18.562 -17.826 -8.261 1.00 40.19 100 ILE A CA 1
ATOM 803 C C . ILE A 1 100 ? 18.845 -19.210 -8.850 1.00 40.19 100 ILE A C 1
ATOM 805 O O . ILE A 1 100 ? 19.387 -20.067 -8.149 1.00 40.19 100 ILE A O 1
ATOM 809 N N . GLU A 1 101 ? 18.394 -19.438 -10.083 1.00 33.53 101 GLU A N 1
ATOM 810 C CA . GLU A 1 101 ? 19.009 -20.418 -10.989 1.00 33.53 101 GLU A CA 1
ATOM 811 C C . GLU A 1 101 ? 20.212 -19.781 -11.690 1.00 33.53 101 GLU A C 1
ATOM 813 O O . GLU A 1 101 ? 20.110 -18.594 -12.086 1.00 33.53 101 GLU A O 1
#